Protein AF-A0A5B6YP70-F1 (afdb_monomer)

InterPro domains:
  IPR005804 Fatty acid desaturase domain [PF00487] (5-53)
  IPR012171 Fatty acid desaturase [PTHR32100] (4-77)

Nearest PDB structures (foldseek):
  8xks-assembly1_K  TM=7.209E-01  e=6.834E-04  Chlamydomonas reinhardtii
  8xqx-assembly1_M  TM=6.839E-01  e=1.281E-03  Chlamydomonas reinhardtii

Radius of gyration: 17.26 Å; Cα contacts (8 Å, |Δi|>4): 113; chains: 1; bounding box: 34×31×45 Å

Organism: Davidia involucrata (NCBI:txid16924)

pLDDT: mean 91.96, std 4.66, range [62.47, 96.81]

Foldseek 3Di:
DQLPDEQEADDPVVCVVVVVVSLCNVCVVPVPQDSVCSVVSSVVCCVPPVVSHHYHYDDQLVVLCVLQADFDQDPVPRTHGPCRVCVPVCVSNVVSNVPGDNDD

Solvent-accessible surface area (backbone atoms only — not comparable to full-atom values): 6135 Å² total; per-residue (Å²): 100,70,72,74,46,72,35,52,50,62,60,66,71,56,33,58,78,54,69,50,57,53,50,41,67,45,40,69,77,38,72,84,57,54,77,93,47,20,64,63,47,42,50,54,44,45,77,77,44,39,94,50,51,42,75,44,70,71,35,48,34,57,51,43,46,71,69,50,72,50,63,44,83,36,94,90,70,54,60,42,44,45,59,74,76,40,55,88,77,24,52,68,38,59,50,47,64,72,72,50,57,81,54,112

Sequence (104 aa):
QLNGTVHCDYHRWIEILCHDINVHIPHHISPRIPSYNLRAAHQRLREN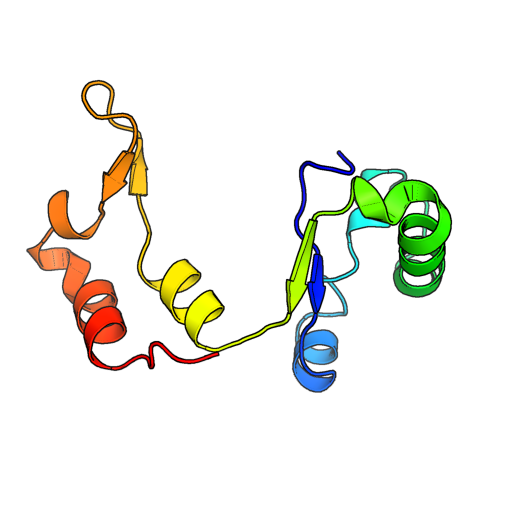WGKYLNEATWNWRLMKTILTMCHVYSKEQNYLPFDQLAPEESYPITFLKKVMPDYA

Mean predicted aligned error: 4.6 Å

Secondary structure (DSSP, 8-state):
-GGGSEEEE--HHHHHHTTTGGG-HHHHH-TTS-GGGHHHHHHHHHHHHGGG-EEEE--HHHHHHHHH--EEEETTTEEEEHHHH-TTT-HHHHHHHHHS----

Structure (mmCIF, N/CA/C/O backbone):
data_AF-A0A5B6YP70-F1
#
_entry.id   AF-A0A5B6YP70-F1
#
loop_
_atom_site.group_PDB
_atom_site.id
_atom_site.type_symbol
_atom_site.label_atom_id
_atom_site.label_alt_id
_atom_site.label_comp_id
_atom_site.label_asym_id
_atom_site.label_entity_id
_atom_site.label_seq_id
_atom_site.pdbx_PDB_ins_code
_atom_site.Cartn_x
_atom_site.Cartn_y
_atom_site.Cartn_z
_atom_site.occupancy
_atom_site.B_iso_or_equiv
_atom_site.auth_seq_id
_atom_site.auth_comp_id
_atom_site.auth_asym_id
_atom_site.auth_atom_id
_atom_site.pdbx_PDB_model_num
ATOM 1 N N . GLN A 1 1 ? 10.253 12.868 -2.937 1.00 75.88 1 GLN A N 1
ATOM 2 C CA . GLN A 1 1 ? 9.317 12.296 -3.925 1.00 75.88 1 GLN A CA 1
ATOM 3 C C . GLN A 1 1 ? 9.614 10.816 -4.128 1.00 75.88 1 GLN A C 1
ATOM 5 O O . GLN A 1 1 ? 8.859 10.020 -3.605 1.00 75.88 1 GLN A O 1
ATOM 10 N N . LEU A 1 2 ? 10.750 10.432 -4.730 1.00 82.56 2 LEU A N 1
ATOM 11 C CA . LEU A 1 2 ? 11.080 9.019 -5.005 1.00 82.56 2 LEU A CA 1
ATOM 12 C C . LEU A 1 2 ? 11.020 8.090 -3.773 1.00 82.56 2 LEU A C 1
ATOM 14 O O . LEU A 1 2 ? 10.304 7.101 -3.784 1.00 82.56 2 LEU A O 1
ATOM 18 N N . ASN A 1 3 ? 11.717 8.454 -2.694 1.00 86.12 3 ASN A N 1
ATOM 19 C CA . ASN A 1 3 ? 11.794 7.651 -1.467 1.00 86.12 3 ASN A CA 1
ATOM 20 C C . ASN A 1 3 ? 10.606 7.894 -0.505 1.00 86.12 3 ASN A C 1
ATOM 22 O O . ASN A 1 3 ? 10.595 7.385 0.606 1.00 86.12 3 ASN A O 1
ATOM 26 N N . GLY A 1 4 ? 9.649 8.751 -0.886 1.00 84.50 4 GLY A N 1
ATOM 27 C CA . GLY A 1 4 ? 8.526 9.162 -0.029 1.00 84.50 4 GLY A CA 1
ATOM 28 C C . GLY A 1 4 ? 7.237 8.381 -0.277 1.00 84.50 4 GLY A C 1
ATOM 29 O O . GLY A 1 4 ? 6.255 8.590 0.427 1.00 84.50 4 GLY A O 1
ATOM 30 N N . THR A 1 5 ? 7.231 7.504 -1.278 1.00 86.25 5 THR A N 1
ATOM 31 C CA . THR A 1 5 ? 6.074 6.707 -1.683 1.00 86.25 5 THR A CA 1
ATOM 32 C C . THR A 1 5 ? 6.478 5.240 -1.706 1.00 86.25 5 THR A C 1
ATOM 34 O O . THR A 1 5 ? 7.597 4.908 -2.097 1.00 86.25 5 THR A O 1
ATOM 37 N N . VAL A 1 6 ? 5.565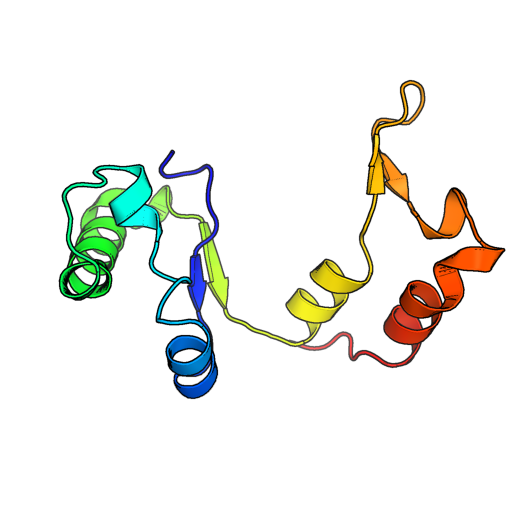 4.367 -1.291 1.00 88.88 6 VAL A N 1
ATOM 38 C CA . VAL A 1 6 ? 5.748 2.916 -1.354 1.00 88.88 6 VAL A CA 1
ATOM 39 C C . VAL A 1 6 ? 5.021 2.385 -2.585 1.00 88.88 6 VAL A C 1
ATOM 41 O O . VAL A 1 6 ? 3.822 2.619 -2.742 1.00 88.88 6 VAL A O 1
ATOM 44 N N . HIS A 1 7 ? 5.732 1.668 -3.452 1.00 91.81 7 HIS A N 1
ATOM 45 C CA . HIS A 1 7 ? 5.114 0.851 -4.491 1.00 91.81 7 HIS A CA 1
ATOM 46 C C . HIS A 1 7 ? 4.696 -0.484 -3.876 1.00 91.81 7 HIS A C 1
ATOM 48 O O . HIS A 1 7 ? 5.529 -1.207 -3.333 1.00 91.81 7 HIS A O 1
ATOM 54 N N . CYS A 1 8 ? 3.407 -0.808 -3.948 1.00 91.81 8 CYS A N 1
ATOM 55 C CA . CYS A 1 8 ? 2.902 -2.102 -3.509 1.00 91.81 8 CYS A CA 1
ATOM 56 C C . CYS A 1 8 ? 2.596 -2.976 -4.729 1.00 91.81 8 CYS A C 1
ATOM 58 O O . CYS A 1 8 ? 1.810 -2.585 -5.597 1.00 91.81 8 CYS A O 1
ATOM 60 N N . ASP A 1 9 ? 3.226 -4.141 -4.803 1.00 92.00 9 ASP A N 1
ATOM 61 C CA . ASP A 1 9 ? 2.968 -5.135 -5.835 1.00 92.00 9 ASP A CA 1
ATOM 62 C C . ASP A 1 9 ? 1.738 -5.962 -5.446 1.00 92.00 9 ASP A C 1
ATOM 64 O O . ASP A 1 9 ? 1.735 -6.651 -4.420 1.00 92.00 9 ASP A O 1
ATOM 68 N N . TYR A 1 10 ? 0.675 -5.849 -6.242 1.00 90.75 10 TYR A N 1
ATOM 69 C CA . TYR A 1 10 ? -0.602 -6.518 -6.014 1.00 90.75 10 TYR A CA 1
ATOM 70 C C . TYR A 1 10 ? -0.856 -7.568 -7.091 1.00 90.75 10 TYR A C 1
ATOM 72 O O . TYR A 1 10 ? -0.345 -7.498 -8.206 1.00 90.75 10 TYR A O 1
ATOM 80 N N . HIS A 1 11 ? -1.758 -8.505 -6.801 1.00 90.50 11 HIS A N 1
ATOM 81 C CA . HIS A 1 11 ? -2.266 -9.402 -7.832 1.00 90.50 11 HIS A CA 1
ATOM 82 C C . HIS A 1 11 ? -2.917 -8.598 -8.965 1.00 90.50 11 HIS A C 1
ATOM 84 O O . HIS A 1 11 ? -3.656 -7.644 -8.720 1.00 90.50 11 HIS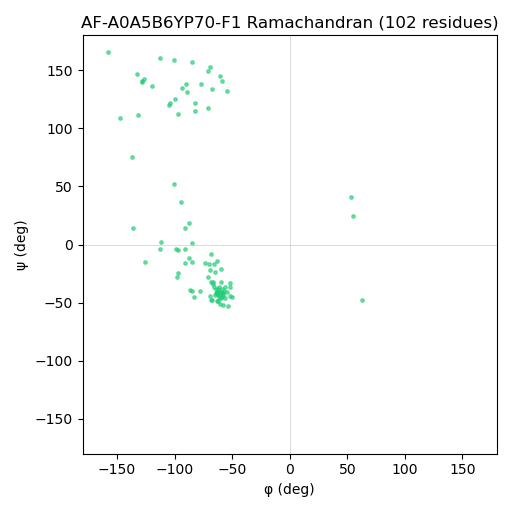 A O 1
ATOM 90 N N . ARG A 1 12 ? -2.705 -9.033 -10.212 1.00 89.75 12 ARG A N 1
ATOM 91 C CA . ARG A 1 12 ? -3.098 -8.291 -11.422 1.00 89.75 12 ARG A CA 1
ATOM 92 C C . ARG A 1 12 ? -4.561 -7.833 -11.442 1.00 89.75 12 ARG A C 1
ATOM 94 O O . ARG A 1 12 ? -4.856 -6.752 -11.934 1.00 89.75 12 ARG A O 1
ATOM 101 N N . TRP A 1 13 ? -5.482 -8.635 -10.906 1.00 91.88 13 TRP A N 1
ATOM 102 C CA . TRP A 1 13 ? -6.903 -8.277 -10.846 1.00 91.88 13 TRP A CA 1
ATOM 103 C C . TRP A 1 13 ? -7.176 -7.079 -9.918 1.00 91.88 13 TRP A C 1
ATOM 105 O O . TRP A 1 13 ? -8.034 -6.258 -10.232 1.00 91.88 13 TRP A O 1
ATOM 115 N N . ILE A 1 14 ? -6.416 -6.940 -8.823 1.00 91.00 14 ILE A N 1
ATOM 116 C CA . ILE A 1 14 ? -6.473 -5.783 -7.915 1.00 91.00 14 ILE A CA 1
ATOM 117 C C . ILE A 1 14 ? -5.918 -4.557 -8.629 1.00 91.00 14 ILE A C 1
ATOM 119 O O . ILE A 1 14 ? -6.516 -3.488 -8.569 1.00 91.00 14 ILE A O 1
ATOM 123 N N . GLU A 1 15 ? -4.794 -4.710 -9.333 1.00 91.00 15 GLU A N 1
ATOM 124 C CA . GLU A 1 15 ? -4.215 -3.605 -10.097 1.00 91.00 15 GLU A CA 1
ATOM 125 C C . GLU A 1 15 ? -5.210 -3.066 -11.128 1.00 91.00 15 GLU A C 1
ATOM 127 O O . GLU A 1 15 ? -5.389 -1.858 -11.222 1.00 91.00 15 GLU A O 1
ATOM 132 N N . ILE A 1 16 ? -5.913 -3.950 -11.844 1.00 89.62 16 ILE A N 1
ATOM 133 C CA . ILE A 1 16 ? -6.943 -3.557 -12.814 1.00 89.62 16 ILE A CA 1
ATOM 134 C C . ILE A 1 16 ? -8.094 -2.815 -12.122 1.00 89.62 16 ILE A C 1
ATOM 136 O O . ILE A 1 16 ? -8.472 -1.738 -12.578 1.00 89.62 16 ILE A O 1
ATOM 140 N N . LEU A 1 17 ? -8.622 -3.349 -11.014 1.00 92.38 17 LEU A N 1
ATOM 141 C CA . LEU A 1 17 ? -9.693 -2.705 -10.239 1.00 92.38 17 LEU A CA 1
ATOM 142 C C . LEU A 1 17 ? -9.291 -1.293 -9.780 1.00 92.38 17 LEU A C 1
ATOM 144 O O . LEU A 1 17 ? -10.086 -0.354 -9.828 1.00 92.38 17 LEU A O 1
ATOM 148 N N . CYS A 1 18 ? -8.036 -1.144 -9.370 1.00 89.44 18 CYS A N 1
ATOM 149 C CA . CYS A 1 18 ? -7.467 0.107 -8.891 1.00 89.44 18 CYS A CA 1
ATOM 150 C C . CYS A 1 18 ? -6.820 0.946 -10.007 1.00 89.44 18 CYS A C 1
ATOM 152 O O . CYS A 1 18 ? -6.091 1.885 -9.700 1.00 89.44 18 CYS A O 1
ATOM 154 N N . HIS A 1 19 ? -7.067 0.638 -11.285 1.00 88.12 19 HIS A N 1
ATOM 155 C CA . HIS A 1 19 ? -6.554 1.388 -12.440 1.00 88.12 19 HIS A CA 1
ATOM 156 C C . HIS A 1 19 ? -5.024 1.584 -12.434 1.00 88.12 19 HIS A C 1
ATOM 158 O O . HIS A 1 19 ? -4.522 2.667 -12.736 1.00 88.12 19 HIS A O 1
ATOM 164 N N . ASP A 1 20 ? -4.280 0.541 -12.058 1.00 87.56 20 ASP A N 1
ATOM 165 C CA . ASP A 1 20 ? -2.815 0.515 -11.968 1.00 87.56 20 ASP A CA 1
ATOM 166 C C . ASP A 1 20 ? -2.229 1.633 -11.070 1.00 87.56 20 ASP A C 1
ATOM 168 O O . ASP A 1 20 ? -1.061 2.015 -11.205 1.00 87.56 20 ASP A O 1
ATOM 172 N N . ILE A 1 21 ? -3.021 2.154 -10.117 1.00 87.19 21 ILE A N 1
ATOM 173 C CA . ILE A 1 21 ? -2.618 3.249 -9.214 1.00 87.19 21 ILE A CA 1
ATOM 174 C C . ILE A 1 21 ? -1.394 2.901 -8.363 1.00 87.19 21 ILE A 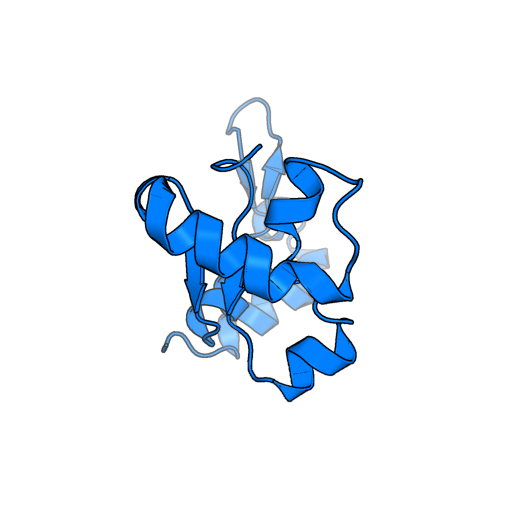C 1
ATOM 176 O O . ILE A 1 21 ? -0.691 3.782 -7.878 1.00 87.19 21 ILE A O 1
ATOM 180 N N . ASN A 1 22 ? -1.096 1.616 -8.182 1.00 88.12 22 ASN A N 1
ATOM 181 C CA . ASN A 1 22 ? 0.078 1.181 -7.442 1.00 88.12 22 ASN A CA 1
ATOM 182 C C . ASN A 1 22 ? 1.393 1.585 -8.129 1.00 88.12 22 ASN A C 1
ATOM 184 O O . ASN A 1 22 ? 2.405 1.759 -7.452 1.00 88.12 22 ASN A O 1
ATOM 188 N N . VAL A 1 23 ? 1.394 1.808 -9.447 1.00 90.19 23 VAL A N 1
ATOM 189 C CA . VAL A 1 23 ? 2.578 2.190 -10.238 1.00 90.19 23 VAL A CA 1
ATOM 190 C C . VAL A 1 23 ? 2.689 3.715 -10.406 1.00 90.19 23 VAL A C 1
ATOM 192 O O . VAL A 1 23 ? 3.069 4.223 -11.458 1.00 90.19 23 VAL A O 1
ATOM 195 N N . HIS A 1 24 ? 2.333 4.491 -9.381 1.00 90.88 24 HIS A N 1
ATOM 196 C CA . HIS A 1 24 ? 2.198 5.947 -9.516 1.00 90.88 24 HIS A CA 1
ATOM 197 C C . HIS A 1 24 ? 3.495 6.747 -9.283 1.00 90.88 24 HIS A C 1
ATOM 199 O O . HIS A 1 24 ? 3.566 7.920 -9.646 1.00 90.88 24 HIS A O 1
ATOM 205 N N . ILE A 1 25 ? 4.564 6.127 -8.761 1.00 92.75 25 ILE A N 1
ATOM 206 C CA . ILE A 1 25 ? 5.847 6.803 -8.469 1.00 92.75 25 ILE A CA 1
ATOM 207 C C . ILE A 1 25 ? 6.394 7.632 -9.650 1.00 92.75 25 ILE A C 1
ATOM 209 O O . ILE A 1 25 ? 6.783 8.780 -9.419 1.00 92.75 25 ILE A O 1
ATOM 213 N N . PRO A 1 26 ? 6.407 7.150 -10.912 1.00 94.00 26 PRO A N 1
ATOM 214 C CA . PRO A 1 26 ? 6.899 7.960 -12.027 1.00 94.00 26 PRO A CA 1
ATOM 215 C C . PRO A 1 26 ? 6.112 9.264 -12.211 1.00 94.00 26 PRO A C 1
ATOM 217 O O . PRO A 1 26 ? 6.698 10.287 -12.565 1.00 94.00 26 PRO A O 1
ATOM 220 N N . HIS A 1 27 ? 4.811 9.261 -11.904 1.00 91.25 27 HIS A N 1
ATOM 221 C CA . HIS A 1 27 ? 3.957 10.442 -11.995 1.00 91.25 27 HIS A CA 1
ATOM 222 C C . HIS A 1 27 ? 4.315 11.502 -10.937 1.00 91.25 27 HIS A C 1
ATOM 224 O O . HIS A 1 27 ? 4.263 12.695 -11.225 1.00 91.25 27 HIS A O 1
ATOM 230 N N . HIS A 1 28 ? 4.776 11.088 -9.748 1.00 89.88 28 HIS A N 1
ATOM 231 C CA . HIS A 1 28 ? 5.307 12.004 -8.725 1.00 89.88 28 HIS A CA 1
ATOM 232 C C . HIS A 1 28 ? 6.646 12.651 -9.112 1.00 89.88 28 HIS A C 1
ATOM 234 O O . HIS A 1 28 ? 7.004 13.697 -8.570 1.00 89.88 28 HIS A O 1
ATOM 240 N N . ILE A 1 29 ? 7.402 12.039 -10.029 1.00 90.50 29 ILE A N 1
ATOM 241 C CA . ILE A 1 29 ? 8.639 12.618 -10.576 1.00 90.50 29 ILE A CA 1
ATOM 242 C C . ILE A 1 29 ? 8.304 13.578 -11.715 1.00 90.50 29 ILE A C 1
ATOM 244 O O . ILE A 1 29 ? 8.851 14.677 -11.791 1.00 90.50 29 ILE A O 1
ATOM 248 N N . SER A 1 30 ? 7.411 13.159 -12.610 1.00 92.69 30 SER A N 1
ATOM 249 C CA . SER A 1 30 ? 6.945 13.973 -13.723 1.00 92.69 30 SER A CA 1
ATOM 250 C C . SER A 1 30 ? 5.491 13.632 -14.053 1.00 92.69 30 SER A C 1
ATOM 252 O O . SER A 1 30 ? 5.231 12.587 -14.659 1.00 92.69 30 SER A O 1
ATOM 254 N N . PRO A 1 31 ? 4.533 14.531 -13.761 1.00 92.06 31 PRO A N 1
ATOM 255 C CA . PRO A 1 31 ? 3.121 14.293 -14.061 1.00 92.06 31 PRO A CA 1
ATOM 256 C C . PRO A 1 31 ? 2.823 14.277 -15.570 1.00 92.06 31 PRO A C 1
ATOM 258 O O . PRO A 1 31 ? 1.728 13.921 -15.989 1.00 92.06 31 PRO A O 1
ATOM 261 N N . ARG A 1 32 ? 3.801 14.639 -16.418 1.00 94.56 32 ARG A N 1
ATOM 262 C CA . ARG A 1 32 ? 3.689 14.546 -17.883 1.00 94.56 32 ARG A CA 1
ATOM 263 C C . ARG A 1 32 ? 3.784 13.110 -18.402 1.00 94.56 32 ARG A C 1
ATOM 265 O O . ARG A 1 32 ? 3.460 12.882 -19.563 1.00 94.56 32 ARG A O 1
ATOM 272 N N . ILE A 1 33 ? 4.262 12.160 -17.592 1.00 93.25 33 ILE A N 1
ATOM 273 C CA . ILE A 1 33 ? 4.317 10.751 -17.989 1.00 93.25 33 ILE A CA 1
ATOM 274 C C . ILE A 1 33 ? 2.878 10.216 -18.013 1.00 93.25 33 ILE A C 1
ATOM 276 O O . ILE A 1 33 ? 2.224 10.201 -16.965 1.00 93.25 33 ILE A O 1
ATOM 280 N N . PRO A 1 34 ? 2.371 9.778 -19.177 1.00 91.12 34 PRO A N 1
ATOM 281 C CA . PRO A 1 34 ? 1.015 9.265 -19.273 1.00 91.12 34 PRO A CA 1
ATOM 282 C C . PRO A 1 34 ? 0.877 7.916 -18.556 1.00 91.12 34 PRO A C 1
ATOM 284 O O . PRO A 1 34 ? 1.840 7.149 -18.469 1.00 91.12 34 PRO A O 1
ATOM 287 N N . SER A 1 35 ? -0.336 7.604 -18.088 1.00 88.38 35 SER A N 1
ATOM 288 C CA . SER A 1 35 ? -0.630 6.411 -17.274 1.00 88.38 35 SER A CA 1
ATOM 289 C C . SER A 1 35 ? -0.176 5.099 -17.923 1.00 88.38 35 SER A C 1
ATOM 291 O O . SER A 1 35 ? 0.437 4.259 -17.268 1.00 88.38 35 SER A O 1
ATOM 293 N N . TYR A 1 36 ? -0.375 4.958 -19.235 1.00 90.12 36 TYR A N 1
ATOM 294 C CA . TYR A 1 36 ? 0.026 3.777 -20.008 1.00 90.12 36 TYR A CA 1
ATOM 295 C C . TYR A 1 36 ? 1.550 3.564 -20.092 1.00 90.12 36 TYR A C 1
ATOM 297 O O . TYR A 1 36 ? 1.990 2.457 -20.390 1.00 90.12 36 TYR A O 1
ATOM 305 N N . ASN A 1 37 ? 2.366 4.582 -19.786 1.00 93.81 37 ASN A N 1
ATOM 306 C CA . ASN A 1 37 ? 3.829 4.475 -19.729 1.00 93.81 37 ASN A CA 1
ATOM 307 C C . ASN A 1 37 ? 4.370 4.299 -18.301 1.00 93.81 37 ASN A C 1
ATOM 309 O O . ASN A 1 37 ? 5.579 4.118 -18.133 1.00 93.81 37 ASN A O 1
ATOM 313 N N . LEU A 1 38 ? 3.518 4.332 -17.268 1.00 92.81 38 LEU A N 1
ATOM 314 C CA . LEU A 1 38 ? 3.970 4.280 -15.875 1.00 92.81 38 LEU A CA 1
ATOM 315 C C . LEU A 1 38 ? 4.707 2.980 -15.545 1.00 92.81 38 LEU A C 1
ATOM 317 O O . LEU A 1 38 ? 5.727 3.030 -14.869 1.00 92.81 38 LEU A O 1
ATOM 321 N N . ARG A 1 39 ? 4.273 1.831 -16.077 1.00 92.50 39 ARG A N 1
ATOM 322 C CA . ARG A 1 39 ? 4.956 0.541 -15.856 1.00 92.50 39 ARG A CA 1
ATOM 323 C C . ARG A 1 39 ? 6.372 0.526 -16.420 1.00 92.50 39 ARG A C 1
ATOM 325 O O . ARG A 1 39 ? 7.312 0.206 -15.697 1.00 92.50 39 ARG A O 1
ATOM 332 N N . ALA A 1 40 ? 6.535 0.952 -17.670 1.00 95.25 40 ALA A N 1
ATOM 333 C CA . ALA A 1 40 ? 7.851 1.053 -18.292 1.00 95.25 40 ALA A CA 1
ATOM 334 C C . ALA A 1 40 ? 8.743 2.070 -17.558 1.00 95.25 40 ALA A C 1
ATOM 336 O O . ALA A 1 40 ? 9.911 1.796 -17.286 1.00 95.25 40 ALA A O 1
ATOM 337 N N . ALA A 1 41 ? 8.192 3.226 -17.176 1.00 95.00 41 ALA A N 1
ATOM 338 C CA . ALA A 1 41 ? 8.928 4.236 -16.423 1.00 95.00 41 ALA A CA 1
ATOM 339 C C . ALA A 1 41 ? 9.342 3.733 -15.030 1.00 95.00 41 ALA A C 1
ATOM 341 O O . ALA A 1 41 ? 10.478 3.946 -14.614 1.00 95.00 41 ALA A O 1
ATOM 342 N N . HIS A 1 42 ? 8.458 3.021 -14.329 1.00 94.50 42 HIS A N 1
ATOM 343 C CA . HIS A 1 42 ? 8.748 2.425 -13.028 1.00 94.50 42 HIS A CA 1
ATOM 344 C C . HIS A 1 42 ? 9.851 1.371 -13.117 1.00 94.50 42 HIS A C 1
ATOM 346 O O . HIS A 1 42 ? 10.764 1.371 -12.296 1.00 94.50 42 HIS A O 1
ATOM 352 N N . GLN A 1 43 ? 9.836 0.538 -14.159 1.00 95.19 43 GLN A N 1
ATOM 353 C CA . GLN A 1 43 ? 10.920 -0.406 -14.416 1.00 95.19 43 GLN A CA 1
ATOM 354 C C . GLN A 1 43 ? 12.266 0.313 -14.600 1.00 95.19 43 GLN A C 1
ATOM 356 O O . GLN A 1 43 ? 13.248 -0.060 -13.960 1.00 95.19 43 GLN A O 1
ATOM 361 N N . ARG A 1 44 ? 12.311 1.400 -15.385 1.00 96.25 44 ARG A N 1
ATOM 362 C CA . ARG A 1 44 ? 13.535 2.209 -15.530 1.00 96.25 44 ARG A CA 1
ATOM 363 C C . ARG A 1 44 ? 13.993 2.814 -14.202 1.00 96.25 44 ARG A C 1
ATOM 365 O O . ARG A 1 44 ? 15.197 2.893 -13.959 1.00 96.25 44 ARG A O 1
ATOM 372 N N . LEU A 1 45 ? 13.069 3.229 -13.334 1.00 94.44 45 LEU A N 1
ATOM 373 C CA . LEU A 1 45 ? 13.416 3.691 -11.987 1.00 94.44 45 LEU A CA 1
ATOM 374 C C . LEU A 1 45 ? 14.004 2.563 -11.141 1.00 94.44 45 LEU A C 1
ATOM 376 O O . LEU A 1 45 ? 15.013 2.787 -10.483 1.00 94.44 45 LEU A O 1
ATOM 380 N N . ARG A 1 46 ? 13.429 1.359 -11.185 1.00 94.50 46 ARG A N 1
ATOM 381 C CA . ARG A 1 46 ? 13.942 0.199 -10.445 1.00 94.50 46 ARG A CA 1
ATOM 382 C C . ARG A 1 46 ? 15.357 -0.173 -10.891 1.00 94.50 46 ARG A C 1
ATOM 384 O O . ARG A 1 46 ? 16.225 -0.363 -10.046 1.00 94.50 46 ARG A O 1
ATOM 391 N N . GLU A 1 47 ? 15.615 -0.181 -12.197 1.00 96.81 47 GLU A N 1
ATOM 392 C CA . GLU A 1 47 ? 16.931 -0.492 -12.779 1.00 96.81 47 GLU A CA 1
ATOM 393 C C . GLU A 1 47 ? 18.023 0.514 -12.375 1.00 96.81 47 GLU A C 1
ATOM 395 O O . GLU A 1 47 ? 19.147 0.121 -12.076 1.00 96.81 47 GLU A O 1
ATOM 400 N N . ASN A 1 48 ? 17.704 1.812 -12.346 1.00 96.31 48 ASN A N 1
ATOM 401 C CA . ASN A 1 48 ? 18.703 2.869 -12.130 1.00 96.31 48 ASN A CA 1
ATOM 402 C C . ASN A 1 48 ? 18.777 3.358 -10.671 1.00 96.31 48 ASN A C 1
ATOM 404 O O . ASN A 1 48 ? 19.817 3.832 -10.218 1.00 96.31 48 ASN A O 1
ATOM 408 N N . TRP A 1 49 ? 17.670 3.260 -9.933 1.00 94.50 49 TRP A N 1
ATOM 409 C CA . TRP A 1 49 ? 17.479 3.868 -8.612 1.00 94.50 49 TRP A CA 1
ATOM 410 C C . TRP A 1 49 ? 16.818 2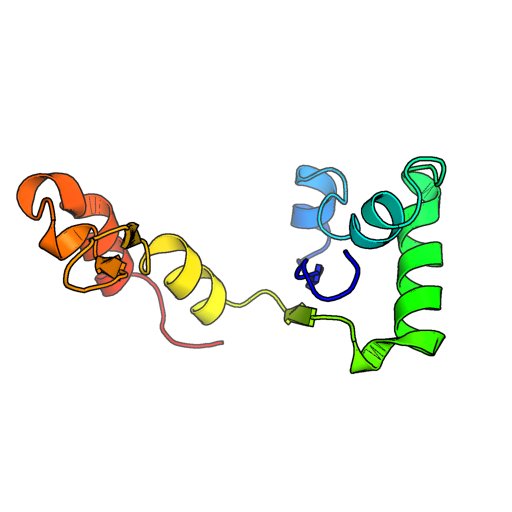.924 -7.602 1.00 94.50 49 TRP A C 1
ATOM 412 O O . TRP A 1 49 ? 16.405 3.390 -6.544 1.00 94.50 49 TRP A O 1
ATOM 422 N N . GLY A 1 50 ? 16.738 1.615 -7.872 1.00 92.19 50 GLY A N 1
ATOM 423 C CA . GLY A 1 50 ? 16.007 0.647 -7.040 1.00 92.19 50 GLY A CA 1
ATOM 424 C C . GLY A 1 50 ? 16.366 0.674 -5.552 1.00 92.19 50 GLY A C 1
ATOM 425 O O . GLY A 1 50 ? 15.487 0.545 -4.713 1.00 92.19 50 GLY A O 1
ATOM 426 N N . LYS A 1 51 ? 17.624 0.975 -5.202 1.00 93.19 51 LYS A N 1
ATOM 427 C CA . LYS A 1 51 ? 18.067 1.136 -3.801 1.00 93.19 51 LYS A CA 1
ATOM 428 C C . LYS A 1 51 ? 17.400 2.294 -3.037 1.00 93.19 51 LYS A C 1
ATOM 430 O O . LYS A 1 51 ? 17.550 2.386 -1.825 1.00 93.19 51 LYS A O 1
ATOM 435 N N . TYR A 1 52 ? 16.736 3.201 -3.748 1.00 92.00 52 TYR A N 1
ATOM 436 C CA . TYR A 1 52 ? 15.999 4.344 -3.207 1.00 92.00 52 TYR A CA 1
ATOM 437 C C . TYR A 1 52 ? 14.483 4.215 -3.406 1.00 92.00 52 TYR A C 1
ATOM 439 O O . TYR A 1 52 ? 13.752 5.161 -3.105 1.00 92.00 52 TYR A O 1
ATOM 447 N N . LEU A 1 53 ? 14.019 3.100 -3.978 1.00 92.81 53 LEU A N 1
ATOM 448 C CA . LEU A 1 53 ? 12.602 2.779 -4.068 1.00 92.81 53 LEU A CA 1
ATOM 449 C C . LEU A 1 53 ? 12.191 1.993 -2.827 1.00 92.81 53 LEU A C 1
ATOM 451 O O . LEU A 1 53 ? 12.896 1.082 -2.399 1.00 92.81 53 LEU A O 1
ATOM 455 N N . ASN A 1 54 ? 11.021 2.320 -2.284 1.00 91.94 54 ASN A N 1
ATOM 456 C CA . ASN A 1 54 ? 10.379 1.492 -1.272 1.00 91.94 54 ASN A CA 1
ATOM 457 C C . ASN A 1 54 ? 9.357 0.611 -1.973 1.00 91.94 54 ASN A C 1
ATOM 459 O O . ASN A 1 54 ? 8.359 1.114 -2.491 1.00 91.94 54 ASN A O 1
ATOM 463 N N . GLU A 1 55 ? 9.608 -0.692 -1.993 1.00 92.31 55 GLU A N 1
ATOM 464 C CA . GLU A 1 55 ? 8.717 -1.668 -2.607 1.00 92.31 55 GLU A CA 1
ATOM 465 C C . GLU A 1 55 ? 8.243 -2.669 -1.555 1.00 92.31 55 GLU A C 1
ATOM 467 O O . GLU A 1 55 ? 9.021 -3.138 -0.724 1.00 92.31 55 GLU A O 1
ATOM 472 N N . ALA A 1 56 ? 6.954 -2.986 -1.585 1.00 91.69 56 ALA A N 1
ATOM 473 C CA . ALA A 1 56 ? 6.342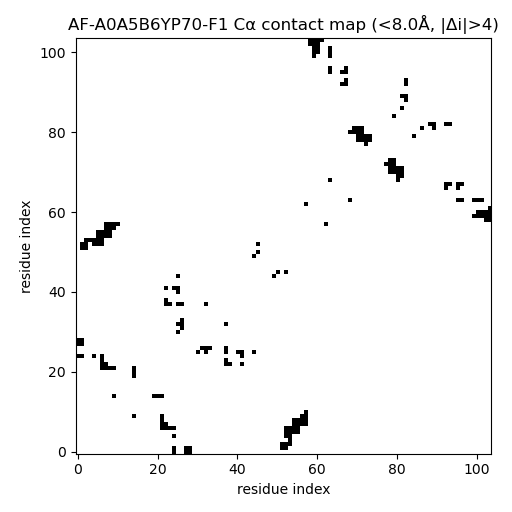 -4.006 -0.752 1.00 91.69 56 ALA A CA 1
ATOM 474 C C . ALA A 1 56 ? 5.548 -4.959 -1.643 1.00 91.69 56 ALA A C 1
ATOM 476 O O . ALA A 1 56 ? 4.873 -4.524 -2.569 1.00 91.69 56 ALA A O 1
ATOM 477 N N . THR A 1 57 ? 5.591 -6.254 -1.356 1.00 92.19 57 THR A N 1
ATOM 478 C CA . THR A 1 57 ? 4.689 -7.221 -1.991 1.00 92.19 57 THR A CA 1
ATOM 479 C C . THR A 1 57 ? 3.477 -7.416 -1.100 1.00 92.19 57 THR A C 1
ATOM 481 O O . THR A 1 57 ? 3.622 -7.578 0.117 1.00 92.19 57 THR A O 1
ATOM 484 N N . TRP A 1 58 ? 2.287 -7.400 -1.695 1.00 91.19 58 TRP A N 1
ATOM 485 C CA . TRP A 1 58 ? 1.050 -7.666 -0.981 1.00 91.19 58 TRP A CA 1
ATOM 486 C C . TRP A 1 58 ? 1.114 -9.007 -0.244 1.00 91.19 58 TRP A C 1
ATOM 488 O O . TRP A 1 58 ? 1.517 -10.024 -0.802 1.00 91.19 58 TRP A O 1
ATOM 498 N N . ASN A 1 59 ? 0.716 -8.989 1.025 1.00 91.62 59 ASN A N 1
ATOM 499 C CA . ASN A 1 59 ? 0.537 -10.173 1.853 1.00 91.62 59 ASN A CA 1
ATOM 500 C C . ASN A 1 59 ? -0.413 -9.854 3.011 1.00 91.62 59 ASN A C 1
ATOM 502 O O . ASN A 1 59 ? -0.696 -8.685 3.307 1.00 91.62 59 ASN A O 1
ATOM 506 N N . TRP A 1 60 ? -0.907 -10.889 3.686 1.00 91.31 60 TRP A N 1
ATOM 507 C CA . TRP A 1 60 ? -1.887 -10.704 4.753 1.00 91.31 60 TRP A CA 1
ATOM 508 C C . TRP A 1 60 ? -1.330 -9.966 5.964 1.00 91.31 60 TRP A C 1
ATOM 510 O O . TRP A 1 60 ? -2.025 -9.111 6.515 1.00 91.31 60 TRP A O 1
ATOM 520 N N . ARG A 1 61 ? -0.066 -10.209 6.319 1.00 92.62 61 ARG A N 1
ATOM 521 C CA . ARG A 1 61 ? 0.624 -9.452 7.367 1.00 92.62 61 ARG A CA 1
ATOM 522 C C . ARG A 1 61 ? 0.628 -7.947 7.075 1.00 92.62 61 ARG A C 1
ATOM 524 O O . ARG A 1 61 ? 0.303 -7.158 7.957 1.00 92.62 61 ARG A O 1
ATOM 531 N N . LEU A 1 62 ? 0.937 -7.538 5.842 1.00 91.62 62 LEU A N 1
ATOM 532 C CA . LEU A 1 62 ? 0.892 -6.136 5.415 1.00 91.62 62 LEU A CA 1
ATOM 533 C C . LEU A 1 62 ? -0.527 -5.569 5.537 1.00 91.62 62 LEU A C 1
ATOM 535 O O . LEU A 1 62 ? -0.708 -4.486 6.092 1.00 91.62 62 LEU A O 1
ATOM 539 N N . MET A 1 63 ? -1.534 -6.312 5.072 1.00 91.75 63 MET A N 1
ATOM 540 C CA . MET A 1 63 ? -2.930 -5.879 5.165 1.00 91.75 63 MET A CA 1
ATOM 541 C C . MET A 1 63 ? -3.393 -5.716 6.613 1.00 91.75 63 MET A C 1
ATOM 543 O O . MET A 1 63 ? -4.040 -4.720 6.933 1.00 91.75 63 MET A O 1
ATOM 547 N N . LYS A 1 64 ? -3.033 -6.652 7.499 1.00 94.75 64 LYS A N 1
ATOM 548 C CA . LYS A 1 64 ? -3.345 -6.567 8.929 1.00 94.75 64 LYS A CA 1
ATOM 549 C C . LYS A 1 64 ? -2.733 -5.313 9.540 1.00 94.75 64 LYS A C 1
ATOM 551 O O . LYS A 1 64 ? -3.438 -4.573 10.220 1.00 94.75 64 LYS A O 1
ATOM 556 N N . THR A 1 65 ? -1.467 -5.023 9.244 1.00 93.25 65 THR A N 1
ATOM 557 C CA . THR A 1 65 ? -0.803 -3.794 9.698 1.00 93.25 65 THR A CA 1
ATOM 558 C C . THR A 1 65 ? -1.546 -2.543 9.228 1.00 93.25 65 THR A C 1
ATOM 560 O O . THR A 1 65 ? -1.905 -1.714 10.061 1.00 93.25 65 THR A O 1
ATOM 563 N N . ILE A 1 66 ? -1.843 -2.425 7.927 1.00 92.31 66 ILE A N 1
ATOM 564 C CA . ILE A 1 66 ? -2.532 -1.251 7.355 1.00 92.31 66 ILE A CA 1
ATOM 565 C C . ILE A 1 66 ? -3.894 -1.019 8.019 1.00 92.31 66 ILE A C 1
ATOM 567 O O . ILE A 1 66 ? -4.249 0.119 8.314 1.00 92.31 66 ILE A O 1
ATOM 571 N N . LEU A 1 67 ? -4.649 -2.092 8.262 1.00 93.81 67 LEU A N 1
ATOM 572 C CA . LEU A 1 67 ? -6.015 -2.006 8.774 1.00 93.81 67 LEU A CA 1
ATOM 573 C C . LEU A 1 67 ? -6.110 -1.895 10.301 1.00 93.81 67 LEU A C 1
ATOM 575 O O . LEU A 1 67 ? -7.183 -1.579 10.812 1.00 93.81 67 LEU A O 1
ATOM 579 N N . THR A 1 68 ? -5.036 -2.187 11.042 1.00 94.81 68 THR A N 1
ATOM 580 C CA . THR A 1 68 ? -5.103 -2.278 12.512 1.00 94.81 68 THR A CA 1
ATOM 581 C C . THR A 1 68 ? -4.105 -1.411 13.271 1.00 94.81 68 THR A C 1
ATOM 583 O O . THR A 1 68 ? -4.290 -1.205 14.472 1.00 94.81 68 THR A O 1
ATOM 586 N N . MET A 1 69 ? -3.073 -0.877 12.612 1.00 94.19 69 MET A N 1
ATOM 587 C CA . MET A 1 69 ? -2.074 0.010 13.225 1.00 94.19 69 MET A CA 1
ATOM 588 C C . MET A 1 69 ? -2.345 1.489 12.912 1.00 94.19 69 MET A C 1
ATOM 590 O O . MET A 1 69 ? -1.465 2.225 12.465 1.00 94.19 69 MET A O 1
ATOM 594 N N . CYS A 1 70 ? -3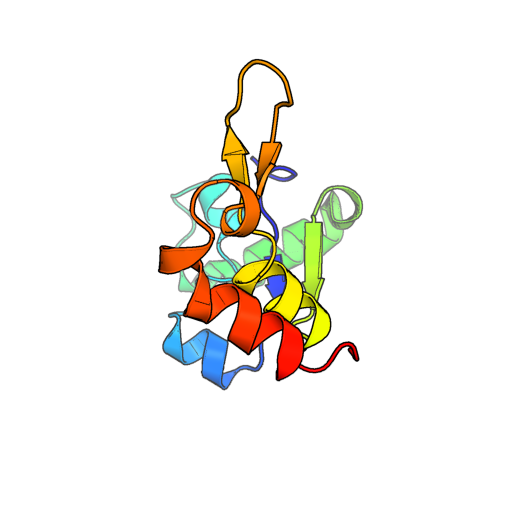.572 1.941 13.166 1.00 93.38 70 CYS A N 1
ATOM 595 C CA . CYS A 1 70 ? -3.985 3.329 12.961 1.00 93.38 70 CYS A CA 1
ATOM 596 C C . CYS A 1 70 ? -3.729 4.175 14.217 1.00 93.38 70 CYS A C 1
ATOM 598 O O . CYS A 1 70 ? -4.107 3.786 15.324 1.00 93.38 70 CYS A O 1
ATOM 600 N N . HIS A 1 71 ? -3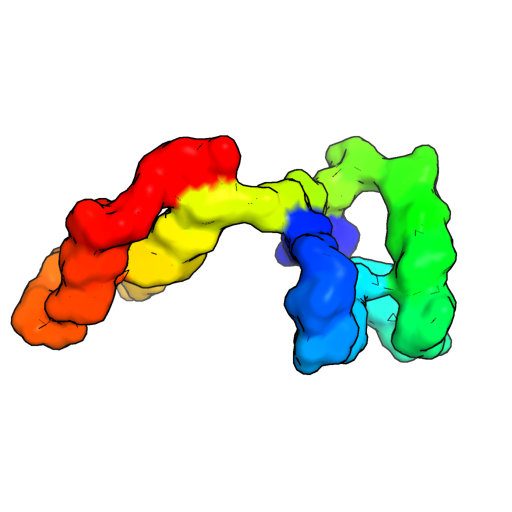.094 5.334 14.035 1.00 94.88 71 HIS A N 1
ATOM 601 C CA . HIS A 1 71 ? -2.715 6.239 15.119 1.00 94.88 71 HIS A CA 1
ATOM 602 C C . HIS A 1 71 ? -3.104 7.676 14.779 1.00 94.88 71 HIS A C 1
ATOM 604 O O . HIS A 1 71 ? -3.046 8.079 13.615 1.00 94.88 71 HIS A O 1
ATOM 610 N N . VAL A 1 72 ? -3.468 8.454 15.796 1.00 95.12 72 VAL A N 1
ATOM 611 C CA . VAL A 1 72 ? -3.563 9.915 15.694 1.00 95.12 72 VAL A CA 1
ATOM 612 C C . VAL A 1 72 ? -2.326 10.558 16.303 1.00 95.12 72 VAL A C 1
ATOM 614 O O . VAL A 1 72 ? -1.640 9.964 17.138 1.00 95.12 72 VAL A O 1
ATOM 617 N N . TYR A 1 73 ? -2.057 11.799 15.912 1.00 96.12 73 TYR A N 1
ATOM 618 C CA . TYR A 1 73 ? -1.029 12.588 16.569 1.00 96.12 73 TYR A CA 1
ATOM 619 C C . TYR A 1 73 ? -1.436 12.938 18.013 1.00 96.12 73 TYR A C 1
ATOM 621 O O . TYR A 1 73 ? -2.555 13.391 18.251 1.00 96.12 73 TYR A O 1
ATOM 629 N N . SER A 1 74 ? -0.510 12.770 18.960 1.00 96.00 74 SER A N 1
ATOM 630 C CA . SER A 1 74 ? -0.604 13.262 20.345 1.00 96.00 74 SER A CA 1
ATOM 631 C C . SER A 1 74 ? 0.662 14.046 20.674 1.00 96.00 74 SER A C 1
ATOM 633 O O . SER A 1 74 ? 1.759 13.630 20.311 1.00 96.00 74 SER A O 1
ATOM 635 N N . LYS A 1 75 ? 0.540 15.168 21.387 1.00 96.50 75 LYS A N 1
ATOM 636 C CA . LYS A 1 75 ? 1.700 15.992 21.755 1.00 96.50 75 LYS A CA 1
ATOM 637 C C . LYS A 1 75 ? 2.639 15.270 22.731 1.00 96.50 75 LYS A C 1
ATOM 639 O O . LYS A 1 75 ? 3.847 15.479 22.685 1.00 96.50 75 LYS A O 1
ATOM 644 N N . GLU A 1 76 ? 2.093 14.423 23.596 1.00 96.12 76 GLU A N 1
ATOM 645 C CA . GLU A 1 76 ? 2.813 13.733 24.667 1.00 96.12 76 GLU A CA 1
ATOM 646 C C . GLU A 1 76 ? 3.476 12.441 24.173 1.00 96.12 76 GLU A C 1
ATOM 648 O O . GLU A 1 76 ? 4.595 12.129 24.575 1.00 96.12 76 GLU A O 1
ATOM 653 N N . GLN A 1 77 ? 2.791 11.687 23.306 1.00 95.12 77 GLN A N 1
ATOM 654 C CA . GLN A 1 77 ? 3.218 10.347 22.874 1.00 95.12 77 GLN A CA 1
ATOM 655 C C . GLN A 1 77 ? 3.611 10.273 21.390 1.00 95.12 77 GLN A C 1
ATOM 657 O O . GLN A 1 77 ? 4.071 9.230 20.930 1.00 95.12 77 GLN A O 1
ATOM 662 N N . ASN A 1 78 ? 3.466 11.369 20.636 1.00 95.31 78 ASN A N 1
ATOM 663 C CA . ASN A 1 78 ? 3.575 11.479 19.172 1.00 95.31 78 ASN A CA 1
ATOM 664 C C . ASN A 1 78 ? 2.535 10.661 18.394 1.00 95.31 78 ASN A C 1
ATOM 666 O O . ASN A 1 78 ? 1.891 11.214 17.507 1.00 95.31 78 ASN A O 1
ATOM 670 N N . TYR A 1 79 ? 2.330 9.389 18.738 1.00 95.38 79 TYR A N 1
ATOM 671 C CA . TYR A 1 79 ? 1.397 8.481 18.072 1.00 95.38 79 TYR A CA 1
ATOM 672 C C . TYR A 1 79 ? 0.532 7.763 19.105 1.00 95.38 79 TYR A C 1
ATOM 674 O O . TYR A 1 79 ? 1.022 6.922 19.855 1.00 95.38 79 TYR A O 1
ATOM 682 N N . LEU A 1 80 ? -0.760 8.083 19.127 1.00 96.06 80 LEU A N 1
ATOM 683 C CA . LEU A 1 80 ? -1.742 7.454 20.005 1.00 96.06 80 LEU A CA 1
ATOM 684 C C . LEU A 1 80 ? -2.607 6.472 19.193 1.00 96.06 80 LEU A C 1
ATOM 686 O O . LEU A 1 80 ? -3.255 6.911 18.237 1.00 96.06 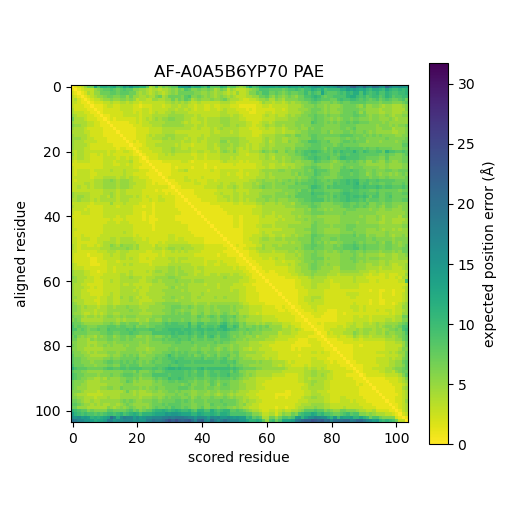80 LEU A O 1
ATOM 690 N N . PRO A 1 81 ? -2.626 5.167 19.528 1.00 95.56 81 PRO A N 1
ATOM 691 C CA . PRO A 1 81 ? -3.453 4.180 18.835 1.00 95.56 81 PRO A CA 1
ATOM 692 C C . PRO A 1 81 ? -4.949 4.497 18.940 1.00 95.56 81 PRO A C 1
ATOM 694 O O . PRO A 1 81 ? -5.419 4.959 19.982 1.00 95.56 81 PRO A O 1
ATOM 697 N N . PHE A 1 82 ? -5.718 4.209 17.887 1.00 94.94 82 PHE A N 1
ATOM 698 C CA . PHE A 1 82 ? -7.169 4.458 17.880 1.00 94.94 82 PHE A CA 1
ATOM 699 C C . PHE A 1 82 ? -7.902 3.685 18.985 1.00 94.94 82 PHE A C 1
ATOM 701 O O . PHE A 1 82 ? -8.754 4.249 19.665 1.00 94.94 82 PHE A O 1
ATOM 708 N N . ASP A 1 83 ? -7.518 2.429 19.220 1.00 94.12 83 ASP A N 1
ATOM 709 C CA . ASP A 1 83 ? -8.102 1.567 20.252 1.00 94.12 83 ASP A CA 1
ATOM 710 C C . ASP A 1 83 ? -7.747 1.980 21.683 1.00 94.12 83 ASP A C 1
ATOM 712 O O . ASP A 1 83 ? -8.444 1.587 22.616 1.00 94.12 83 ASP A O 1
ATOM 716 N N . GLN A 1 84 ? -6.719 2.812 21.854 1.00 94.31 84 GLN A N 1
ATOM 717 C CA . GLN A 1 84 ? -6.435 3.484 23.119 1.00 94.31 84 GLN A CA 1
ATOM 718 C C . GLN A 1 84 ? -7.204 4.808 23.247 1.00 94.31 84 GLN A C 1
ATOM 720 O O . GLN A 1 84 ? -7.675 5.131 24.334 1.00 94.31 84 GLN A O 1
ATOM 725 N N . LEU A 1 85 ? -7.326 5.576 22.159 1.00 94.69 85 LEU A N 1
ATOM 726 C CA . LEU A 1 85 ? -8.017 6.870 22.150 1.00 94.69 85 LEU A CA 1
ATOM 727 C C . LEU A 1 85 ? -9.532 6.728 22.358 1.00 94.69 85 LEU A C 1
ATOM 729 O O . LEU A 1 85 ? -10.108 7.461 23.157 1.00 94.69 85 LEU A O 1
ATOM 733 N N . ALA A 1 86 ? -10.169 5.814 21.623 1.00 94.75 86 ALA A N 1
ATOM 734 C CA . ALA A 1 86 ? -11.616 5.608 21.626 1.00 94.75 86 ALA A CA 1
ATOM 735 C C . ALA A 1 86 ? -11.947 4.103 21.655 1.00 94.75 86 ALA A C 1
ATOM 737 O O . ALA A 1 86 ? -12.334 3.529 20.629 1.00 94.75 86 ALA A O 1
ATOM 738 N N . PRO A 1 87 ? -11.791 3.432 22.815 1.00 93.94 87 PRO A N 1
ATOM 739 C CA . PRO A 1 87 ? -11.968 1.983 22.920 1.00 93.94 87 PRO A CA 1
ATOM 740 C C . PRO A 1 87 ? -13.365 1.504 22.505 1.00 93.94 87 PRO A C 1
ATOM 742 O O . PRO A 1 87 ? -13.484 0.475 21.842 1.00 93.94 87 PRO A O 1
ATOM 745 N N . GLU A 1 88 ? -14.415 2.261 22.845 1.00 94.81 88 GLU A N 1
ATOM 746 C CA . GLU A 1 88 ? -15.807 1.894 22.536 1.00 94.81 88 GLU A CA 1
ATOM 747 C C . GLU A 1 88 ? -16.141 1.997 21.038 1.00 94.81 88 GLU A C 1
ATOM 749 O O . GLU A 1 88 ? -16.963 1.236 20.533 1.00 94.81 88 GLU A O 1
ATOM 754 N N . GLU A 1 89 ? -15.456 2.873 20.299 1.00 93.94 89 GLU A N 1
ATOM 755 C CA . GLU A 1 89 ? -15.638 3.043 18.849 1.00 93.94 89 GLU A CA 1
ATOM 756 C C . GLU A 1 89 ? -14.700 2.142 18.027 1.00 93.94 89 GLU A C 1
ATOM 758 O O . GLU A 1 89 ? -14.923 1.889 16.842 1.00 93.94 89 GLU A O 1
ATOM 763 N N . SER A 1 90 ? -13.659 1.596 18.659 1.00 94.31 90 SER A N 1
ATOM 764 C CA . SER A 1 90 ? -12.590 0.841 17.992 1.00 94.31 90 SER A CA 1
ATOM 765 C C . SER A 1 90 ? -12.881 -0.655 17.829 1.00 94.31 90 SER A C 1
ATOM 767 O O . SER A 1 90 ? -11.972 -1.456 17.569 1.00 94.31 90 SER A O 1
ATOM 769 N N . TYR A 1 91 ? -14.151 -1.059 17.929 1.00 94.75 91 TYR A N 1
ATOM 770 C CA . TYR A 1 91 ? -14.570 -2.441 17.685 1.00 94.75 91 TYR A CA 1
ATOM 771 C C . TYR A 1 91 ? -14.083 -2.998 16.329 1.00 94.75 91 TYR A C 1
ATOM 773 O O . TYR A 1 91 ? -13.539 -4.104 16.317 1.00 94.75 91 TYR A O 1
ATOM 781 N N . PRO A 1 92 ? -14.165 -2.269 15.192 1.00 94.69 92 PRO A N 1
ATOM 782 C CA . PRO A 1 92 ? -13.673 -2.788 13.914 1.00 94.69 92 PRO A CA 1
ATOM 783 C C . PRO A 1 92 ? -12.181 -3.150 13.944 1.00 94.69 92 PRO A C 1
ATOM 785 O O . PRO A 1 92 ? -11.791 -4.206 13.450 1.00 94.69 92 PRO A O 1
ATOM 788 N N . ILE A 1 93 ? -11.346 -2.320 14.576 1.00 94.38 93 ILE A N 1
ATOM 789 C CA . ILE A 1 93 ? -9.898 -2.555 14.681 1.00 94.38 93 ILE A CA 1
ATOM 790 C C . ILE A 1 93 ? -9.615 -3.773 15.561 1.00 94.38 93 ILE A C 1
ATOM 792 O O . ILE A 1 93 ? -8.839 -4.648 15.175 1.00 94.38 93 ILE A O 1
ATOM 796 N N . THR A 1 94 ? -10.252 -3.859 16.730 1.00 92.56 94 THR A N 1
ATOM 797 C CA . THR A 1 94 ? -10.057 -4.989 17.655 1.00 92.56 94 THR A CA 1
ATOM 798 C C . THR A 1 94 ? -10.538 -6.311 17.054 1.00 92.56 94 THR A C 1
ATOM 800 O O . THR A 1 94 ? -9.856 -7.332 17.185 1.00 92.56 94 THR A O 1
ATOM 803 N N . PHE A 1 95 ? -11.650 -6.294 16.313 1.00 95.19 95 PHE A N 1
ATOM 804 C CA . PHE A 1 95 ? -12.124 -7.441 15.544 1.00 95.19 95 PHE A CA 1
ATOM 805 C C . PHE A 1 95 ? -11.100 -7.874 14.487 1.00 95.19 95 PHE A C 1
ATOM 807 O O . PHE A 1 95 ? -10.699 -9.039 14.469 1.00 95.19 95 PHE A O 1
ATOM 814 N N . LEU A 1 96 ? -10.614 -6.945 13.657 1.00 94.94 96 LEU A N 1
ATOM 815 C CA . LEU A 1 96 ? -9.628 -7.238 12.611 1.00 94.94 96 LEU A CA 1
ATOM 816 C C . LEU A 1 96 ? -8.313 -7.782 13.187 1.00 94.94 96 LEU A C 1
ATOM 818 O O . LEU A 1 96 ? -7.791 -8.768 12.666 1.00 94.94 96 LEU A O 1
ATOM 822 N N . LYS A 1 97 ? -7.819 -7.236 14.307 1.00 93.00 97 LYS A N 1
ATOM 823 C CA . LYS A 1 97 ? -6.633 -7.769 15.009 1.00 93.00 97 LYS A CA 1
ATOM 824 C C . LYS A 1 97 ? -6.793 -9.246 15.386 1.00 93.00 97 LYS A C 1
ATOM 826 O O . LYS A 1 97 ? -5.818 -9.995 15.311 1.00 93.00 97 LYS A O 1
ATOM 831 N N . LYS A 1 98 ? -8.007 -9.658 15.764 1.00 93.88 98 LYS A N 1
ATOM 832 C CA . LYS A 1 98 ? -8.331 -11.029 16.177 1.00 93.88 98 LYS A CA 1
ATOM 833 C C . LYS A 1 98 ? -8.488 -11.993 15.000 1.00 93.88 98 LYS A C 1
ATOM 835 O O . LYS A 1 98 ? -8.079 -13.143 15.122 1.00 93.88 98 LYS A O 1
ATOM 840 N N . VAL A 1 99 ? -9.117 -11.561 13.905 1.00 95.19 99 VAL A N 1
ATOM 841 C CA . VAL A 1 99 ? -9.499 -12.470 12.804 1.00 95.19 99 VAL A CA 1
ATOM 842 C C . VAL A 1 99 ? -8.510 -12.492 11.646 1.00 95.19 99 VAL A C 1
ATOM 844 O O . VAL A 1 99 ? -8.465 -13.474 10.907 1.00 95.19 99 VAL A O 1
ATOM 847 N N . MET A 1 100 ? -7.731 -11.425 11.456 1.00 94.38 100 MET A N 1
ATOM 848 C CA . MET A 1 100 ? -6.779 -11.366 10.353 1.00 94.38 100 MET A CA 1
ATOM 849 C C . MET A 1 100 ? -5.530 -12.202 10.656 1.00 94.38 100 MET A C 1
ATOM 851 O O . MET A 1 100 ? -4.995 -12.123 11.769 1.00 94.38 100 MET A O 1
ATOM 855 N N . PRO A 1 101 ? -5.026 -12.959 9.670 1.00 91.62 101 PRO A N 1
ATOM 856 C CA . PRO A 1 101 ? -3.851 -13.791 9.863 1.00 91.62 101 PRO A CA 1
ATOM 857 C C . PRO A 1 101 ? -2.565 -12.969 10.000 1.00 91.62 101 PRO A C 1
ATOM 859 O O . PRO A 1 101 ? -2.425 -11.901 9.408 1.00 91.62 101 PRO A O 1
ATOM 862 N N . ASP A 1 102 ? -1.611 -13.501 10.766 1.00 85.06 102 ASP A N 1
ATOM 863 C CA . ASP A 1 102 ? -0.287 -12.894 10.986 1.00 85.06 102 ASP A CA 1
ATOM 864 C C . ASP A 1 102 ? 0.782 -13.353 9.977 1.00 85.06 102 ASP A C 1
ATOM 866 O O . ASP A 1 102 ? 1.918 -12.876 10.012 1.00 85.06 102 ASP A O 1
ATOM 870 N N . TYR A 1 103 ? 0.445 -14.285 9.080 1.00 74.50 103 TYR A N 1
ATOM 871 C CA . TYR A 1 103 ? 1.383 -14.829 8.099 1.00 74.50 103 TYR A CA 1
ATOM 872 C C . TYR A 1 103 ? 1.482 -13.964 6.833 1.00 74.50 103 TYR A C 1
ATOM 874 O O . TYR A 1 103 ? 0.584 -13.180 6.511 1.00 74.50 103 TYR A O 1
ATOM 882 N N . ALA A 1 104 ? 2.614 -14.098 6.137 1.00 62.47 104 ALA A N 1
ATOM 883 C CA . ALA A 1 104 ? 2.840 -13.520 4.817 1.00 62.47 104 ALA A CA 1
ATOM 884 C C . ALA A 1 104 ? 2.366 -14.488 3.728 1.00 62.47 104 ALA A C 1
ATOM 886 O O . ALA A 1 104 ? 2.629 -15.701 3.888 1.00 62.47 104 ALA A O 1
#